Protein AF-A0A932UPV5-F1 (afdb_monomer_lite)

Structure (mmCIF, N/CA/C/O backbone):
data_AF-A0A932UPV5-F1
#
_entry.id   AF-A0A932UPV5-F1
#
loop_
_atom_site.group_PDB
_atom_site.id
_atom_site.type_symbol
_atom_site.label_atom_id
_atom_site.label_alt_id
_atom_site.label_comp_id
_atom_site.label_asym_id
_atom_site.label_entity_id
_atom_site.label_seq_id
_atom_site.pdbx_PDB_ins_code
_atom_site.Cartn_x
_atom_site.Cartn_y
_atom_site.Cartn_z
_atom_site.occupancy
_atom_site.B_iso_or_equiv
_atom_site.auth_seq_id
_atom_site.auth_comp_id
_atom_site.auth_asym_id
_atom_site.auth_atom_id
_atom_site.pdbx_PDB_model_num
ATOM 1 N N . MET A 1 1 ? -13.843 49.523 -60.019 1.00 42.09 1 MET A N 1
ATOM 2 C CA . MET A 1 1 ? -12.678 48.625 -59.886 1.00 42.09 1 MET A CA 1
ATOM 3 C C . MET A 1 1 ? -12.848 47.894 -58.573 1.00 42.09 1 MET A C 1
ATOM 5 O O . MET A 1 1 ? -12.876 48.546 -57.538 1.00 42.09 1 MET A O 1
ATOM 9 N N . GLY A 1 2 ? -13.160 46.600 -58.654 1.00 38.59 2 GLY A N 1
ATOM 10 C CA . GLY A 1 2 ? -13.535 45.775 -57.509 1.00 38.59 2 GLY A CA 1
ATOM 11 C C . GLY A 1 2 ? -12.357 45.534 -56.574 1.00 38.59 2 GLY A C 1
ATOM 12 O O . GLY A 1 2 ? -11.226 45.369 -57.028 1.00 38.59 2 GLY A O 1
ATOM 13 N N . GLY A 1 3 ? -12.647 45.541 -55.276 1.00 46.75 3 GLY A N 1
ATOM 14 C CA . GLY A 1 3 ? -11.719 45.075 -54.260 1.00 46.75 3 GLY A CA 1
ATOM 15 C C . GLY A 1 3 ? -11.547 43.561 -54.322 1.00 46.75 3 GLY A C 1
ATOM 16 O O . GLY A 1 3 ? -12.435 42.842 -54.777 1.00 46.75 3 GLY A O 1
ATOM 17 N N . LEU A 1 4 ? -10.416 43.090 -53.811 1.00 39.00 4 LEU A N 1
ATOM 18 C CA . LEU A 1 4 ? -10.261 41.720 -53.353 1.00 39.00 4 LEU A CA 1
ATOM 19 C C . LEU A 1 4 ? -9.606 41.755 -51.979 1.00 39.00 4 LEU A C 1
ATOM 21 O O . LEU A 1 4 ? -8.437 42.102 -51.821 1.00 39.00 4 LEU A O 1
ATOM 25 N N . SER A 1 5 ? -10.425 41.407 -50.993 1.00 46.94 5 SER A N 1
ATOM 26 C CA . SER A 1 5 ? -10.007 40.813 -49.734 1.00 46.94 5 SER A CA 1
ATOM 27 C C . SER A 1 5 ? -9.113 39.596 -49.990 1.00 46.94 5 SER A C 1
ATOM 29 O O . SER A 1 5 ? -9.324 38.855 -50.948 1.00 46.94 5 SER A O 1
ATOM 31 N N . GLY A 1 6 ? -8.176 39.344 -49.083 1.00 35.97 6 GLY A N 1
ATOM 32 C CA . GLY A 1 6 ? -7.415 38.100 -49.011 1.00 35.97 6 GLY A CA 1
ATOM 33 C C . GLY A 1 6 ? -7.005 37.859 -47.567 1.00 35.97 6 GLY A C 1
ATOM 34 O O . GLY A 1 6 ? -6.040 38.438 -47.085 1.00 35.97 6 GLY A O 1
ATOM 35 N N . THR A 1 7 ? -7.817 37.084 -46.860 1.00 41.97 7 THR A N 1
ATOM 36 C CA . THR A 1 7 ? -7.713 36.763 -45.437 1.00 41.97 7 THR A CA 1
ATOM 37 C C . THR A 1 7 ? -6.670 35.675 -45.154 1.00 41.97 7 THR A C 1
ATOM 39 O O . THR A 1 7 ? -6.584 34.712 -45.905 1.00 41.97 7 THR A O 1
ATOM 42 N N . SER A 1 8 ? -5.964 35.836 -44.027 1.00 49.03 8 SER A N 1
ATOM 43 C CA . SER A 1 8 ? -5.696 34.858 -42.945 1.00 49.03 8 SER A CA 1
ATOM 44 C C . SER A 1 8 ? -5.262 33.412 -43.241 1.00 49.03 8 SER A C 1
ATOM 46 O O . SER A 1 8 ? -5.880 32.711 -44.033 1.00 49.03 8 SER A O 1
ATOM 48 N N . GLY A 1 9 ? -4.394 32.887 -42.368 1.00 40.06 9 GLY A N 1
ATOM 49 C CA . GLY A 1 9 ? -4.458 31.475 -41.972 1.00 40.06 9 GLY A CA 1
ATOM 50 C C . GLY A 1 9 ? -3.162 30.937 -41.374 1.00 40.06 9 GLY A C 1
ATOM 51 O O . GLY A 1 9 ? -2.315 30.435 -42.101 1.00 40.06 9 GLY A O 1
ATOM 52 N N . GLY A 1 10 ? -3.008 31.008 -40.051 1.00 42.28 10 GLY A N 1
ATOM 53 C CA . GLY A 1 10 ? -1.884 30.388 -39.347 1.00 42.28 10 GLY A CA 1
ATOM 54 C C . GLY A 1 10 ? -2.139 30.320 -37.847 1.00 42.28 10 GLY A C 1
ATOM 55 O O . GLY A 1 10 ? -1.725 31.220 -37.124 1.00 42.28 10 GLY A O 1
ATOM 56 N N . GLY A 1 11 ? -2.838 29.282 -37.377 1.00 51.62 11 GLY A N 1
ATOM 57 C CA . GLY A 1 11 ? -3.073 29.130 -35.941 1.00 51.62 11 GLY A CA 1
ATOM 58 C C . GLY A 1 11 ? -3.986 27.986 -35.504 1.00 51.62 11 GLY A C 1
ATOM 59 O O . GLY A 1 11 ? -4.863 28.261 -34.707 1.00 51.62 11 GLY A O 1
ATOM 60 N N . ASP A 1 12 ? -3.788 26.739 -35.962 1.00 48.09 12 ASP A N 1
ATOM 61 C CA . ASP A 1 12 ? -4.605 25.600 -35.472 1.00 48.09 12 ASP A CA 1
ATOM 62 C C . ASP A 1 12 ? -3.832 24.303 -35.121 1.00 48.09 12 ASP A C 1
ATOM 64 O O . ASP A 1 12 ? -4.313 23.501 -34.327 1.00 48.09 12 ASP A O 1
ATOM 68 N N . ALA A 1 13 ? -2.596 24.088 -35.593 1.00 50.03 13 ALA A N 1
ATOM 69 C CA . ALA A 1 13 ? -1.898 22.801 -35.393 1.00 50.03 13 ALA A CA 1
ATOM 70 C C . ALA A 1 13 ? -1.401 22.530 -33.947 1.00 50.03 13 ALA A C 1
ATOM 72 O O . ALA A 1 13 ? -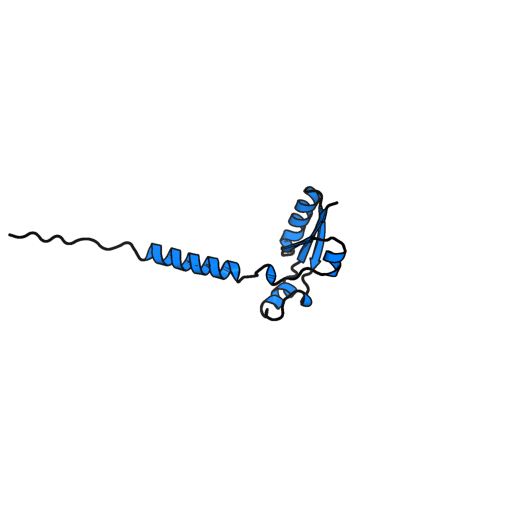1.282 21.379 -33.521 1.00 50.03 13 ALA A O 1
ATOM 73 N N . SER A 1 14 ? -1.104 23.583 -33.175 1.00 50.28 14 SER A N 1
ATOM 74 C CA . SER A 1 14 ? -0.516 23.458 -31.825 1.00 50.28 14 SER A CA 1
ATOM 75 C C . SER A 1 14 ? -1.557 23.113 -30.744 1.00 50.28 14 SER A C 1
ATOM 77 O O . SER A 1 14 ? -1.275 22.380 -29.792 1.00 50.28 14 SER A O 1
ATOM 79 N N . ALA A 1 15 ? -2.794 23.592 -30.922 1.00 53.16 15 ALA A N 1
ATOM 80 C CA . ALA A 1 15 ? -3.908 23.299 -30.021 1.00 53.16 15 ALA A CA 1
ATOM 81 C C . ALA A 1 15 ? -4.416 21.857 -30.186 1.00 53.16 15 ALA A C 1
ATOM 83 O O . ALA A 1 15 ? -4.790 21.222 -29.200 1.00 53.16 15 ALA A O 1
ATOM 84 N N . ASP A 1 16 ? -4.378 21.332 -31.413 1.00 53.94 16 ASP A N 1
ATOM 85 C CA . ASP A 1 16 ? -4.782 19.962 -31.735 1.00 53.94 16 ASP A CA 1
ATOM 86 C C . ASP A 1 16 ? -3.803 18.934 -31.142 1.00 53.94 16 ASP A C 1
ATOM 88 O O . ASP A 1 16 ? -4.202 18.040 -30.398 1.00 53.94 16 ASP A O 1
ATOM 92 N N . SER A 1 17 ? -2.495 19.166 -31.307 1.00 47.88 17 SER A N 1
ATOM 93 C CA . SER A 1 17 ? -1.441 18.312 -30.734 1.00 47.88 17 SER A CA 1
ATOM 94 C C . SER A 1 17 ? -1.501 18.227 -29.203 1.00 47.88 17 SER A C 1
ATOM 96 O O . SER A 1 17 ? -1.324 17.149 -28.636 1.00 47.88 17 SER A O 1
ATOM 98 N N . SER A 1 18 ? -1.797 19.339 -28.517 1.00 50.25 18 SER A N 1
ATOM 99 C CA . SER A 1 18 ? -1.941 19.345 -27.052 1.00 50.25 18 SER A CA 1
ATOM 100 C C . SER A 1 18 ? -3.166 18.559 -26.578 1.00 50.25 18 SER A C 1
ATOM 102 O O . SER A 1 18 ? -3.115 17.919 -25.529 1.00 50.25 18 SER A O 1
ATOM 104 N N . ARG A 1 19 ? -4.262 18.559 -27.349 1.00 59.88 19 ARG A N 1
ATOM 105 C CA . ARG A 1 19 ? -5.466 17.772 -27.032 1.00 59.88 19 ARG A CA 1
ATOM 106 C C . ARG A 1 19 ? -5.238 16.283 -27.262 1.00 59.88 19 ARG A C 1
ATOM 108 O O . ARG A 1 19 ? -5.635 15.475 -26.428 1.00 59.88 19 ARG A O 1
ATOM 115 N N . THR A 1 20 ? -4.551 15.923 -28.342 1.00 60.59 20 THR A N 1
ATOM 116 C CA . THR A 1 20 ? -4.196 14.530 -28.639 1.00 60.59 20 THR A CA 1
ATOM 117 C C . THR A 1 20 ? -3.230 13.964 -27.606 1.00 60.59 20 THR A C 1
ATOM 119 O O . THR A 1 20 ? -3.460 12.868 -27.100 1.00 60.59 20 THR A O 1
ATOM 122 N N . LEU A 1 21 ? -2.199 14.726 -27.224 1.00 57.88 21 LEU A N 1
ATOM 123 C CA . LEU A 1 21 ? -1.298 14.333 -26.140 1.00 57.88 21 LEU A CA 1
ATOM 124 C C . LEU A 1 21 ? -2.039 14.238 -24.803 1.00 57.88 21 LEU A C 1
ATOM 126 O O . LEU A 1 21 ? -1.799 13.292 -24.067 1.00 57.88 21 LEU A O 1
ATOM 130 N N . GLY A 1 22 ? -2.987 15.138 -24.522 1.00 65.88 22 GLY A N 1
ATOM 131 C CA . GLY A 1 22 ? -3.850 15.046 -23.341 1.00 65.88 22 GLY A CA 1
ATOM 132 C C . GLY A 1 22 ? -4.647 13.738 -23.281 1.00 65.88 22 GLY A C 1
ATOM 133 O O . GLY A 1 22 ? -4.632 13.069 -22.253 1.00 65.88 22 GLY A O 1
ATOM 134 N N . MET A 1 23 ? -5.269 13.323 -24.392 1.00 60.59 23 MET A N 1
ATOM 135 C CA . MET A 1 23 ? -6.025 12.061 -24.465 1.00 60.59 23 MET A CA 1
ATOM 136 C C . MET A 1 23 ? -5.133 10.823 -24.331 1.00 60.59 23 MET A C 1
ATOM 138 O O . MET A 1 23 ? -5.531 9.847 -23.699 1.00 60.59 23 MET A O 1
ATOM 142 N N . ILE A 1 24 ? -3.927 10.855 -24.906 1.00 61.62 24 ILE A N 1
ATOM 143 C CA . ILE A 1 24 ? -2.960 9.761 -24.766 1.00 61.62 24 ILE A CA 1
ATOM 144 C C . ILE A 1 24 ? -2.465 9.698 -23.321 1.00 61.62 24 ILE A C 1
ATOM 146 O O . ILE A 1 24 ? -2.529 8.642 -22.713 1.00 61.62 24 ILE A O 1
ATOM 150 N N . VAL A 1 25 ? -2.057 10.821 -22.727 1.00 63.78 25 VAL A N 1
ATOM 151 C CA . VAL A 1 25 ? -1.595 10.872 -21.332 1.00 63.78 25 VAL A CA 1
ATOM 152 C C . VAL A 1 25 ? -2.693 10.427 -20.361 1.00 63.78 25 VAL A C 1
ATOM 154 O O . VAL A 1 25 ? -2.398 9.696 -19.423 1.00 63.78 25 VAL A O 1
ATOM 157 N N . GLU A 1 26 ? -3.954 10.799 -20.589 1.00 57.66 26 GLU A N 1
ATOM 158 C CA . GLU A 1 26 ? -5.087 10.347 -19.769 1.00 57.66 26 GLU A CA 1
ATOM 159 C C . GLU A 1 26 ? -5.421 8.856 -19.968 1.00 57.66 26 GLU A C 1
ATOM 161 O O . GLU A 1 26 ? -5.805 8.166 -19.025 1.00 57.66 26 GLU A O 1
ATOM 166 N N . SER A 1 27 ? -5.270 8.331 -21.185 1.00 57.62 27 SER A N 1
ATOM 167 C CA . SER A 1 27 ? -5.416 6.897 -21.467 1.00 57.62 27 SER A CA 1
ATOM 168 C C . SER A 1 27 ? -4.303 6.083 -20.807 1.00 57.62 27 SER A C 1
ATOM 170 O O . SER A 1 27 ? -4.565 5.055 -20.186 1.00 57.62 27 SER A O 1
ATOM 172 N N . GLU A 1 28 ? -3.061 6.541 -20.928 1.00 51.53 28 GLU A N 1
ATOM 173 C CA . GLU A 1 28 ? -1.890 5.836 -20.417 1.00 51.53 28 GLU A CA 1
ATOM 174 C C . GLU A 1 28 ? -1.779 5.959 -18.891 1.00 51.53 28 GLU A C 1
ATOM 176 O O . GLU A 1 28 ? -1.407 4.992 -18.234 1.00 51.53 28 GLU A O 1
ATOM 181 N N . SER A 1 29 ? -2.223 7.067 -18.285 1.00 54.25 29 SER A N 1
ATOM 182 C CA . SER A 1 29 ? -2.321 7.176 -16.821 1.00 54.25 29 SER A CA 1
ATOM 183 C C . SER A 1 29 ? -3.313 6.182 -16.210 1.00 54.25 29 SER A C 1
ATOM 185 O O . SER A 1 29 ? -3.140 5.776 -15.066 1.00 54.25 29 SER A O 1
ATOM 187 N N . ARG A 1 30 ? -4.315 5.729 -16.978 1.00 52.44 30 ARG A N 1
ATOM 188 C CA . ARG A 1 30 ? -5.224 4.640 -16.580 1.00 52.44 30 ARG A CA 1
ATOM 189 C C . ARG A 1 30 ? -4.653 3.242 -16.846 1.00 52.44 30 ARG A C 1
ATOM 191 O O . ARG A 1 30 ? -5.183 2.272 -16.312 1.00 52.44 30 ARG A O 1
ATOM 198 N N . ARG A 1 31 ? -3.620 3.119 -17.688 1.00 53.56 31 ARG A N 1
ATOM 199 C CA . ARG A 1 31 ? -3.015 1.834 -18.093 1.00 53.56 31 ARG A CA 1
ATOM 200 C C . ARG A 1 31 ? -1.767 1.475 -17.296 1.00 53.56 31 ARG A C 1
ATOM 202 O O . ARG A 1 31 ? -1.510 0.293 -17.101 1.00 53.56 31 ARG A O 1
ATOM 209 N N . VAL A 1 32 ? -1.023 2.462 -16.803 1.00 47.62 32 VAL A N 1
ATOM 210 C CA . VAL A 1 32 ? 0.223 2.250 -16.053 1.00 47.62 32 VAL A CA 1
ATOM 211 C C . VAL A 1 32 ? -0.095 1.919 -14.588 1.00 47.62 32 VAL A C 1
ATOM 213 O O . VAL A 1 32 ? 0.204 2.696 -13.699 1.00 47.62 32 VAL A O 1
ATOM 216 N N . LEU A 1 33 ? -0.663 0.734 -14.329 1.00 47.88 33 LEU A N 1
ATOM 217 C CA . LEU A 1 33 ? -1.057 0.211 -13.004 1.00 47.88 33 LEU A CA 1
ATOM 218 C C . LEU A 1 33 ? -2.430 0.719 -12.528 1.00 47.88 33 LEU A C 1
ATOM 220 O O . LEU A 1 33 ? -2.532 1.545 -11.621 1.00 47.88 33 LEU A O 1
ATOM 224 N N . SER A 1 34 ? -3.513 0.181 -13.102 1.00 48.47 34 SER A N 1
ATOM 225 C CA . SER A 1 34 ? -4.819 0.295 -12.438 1.00 48.47 34 SER A CA 1
ATOM 226 C C . SER A 1 34 ? -4.720 -0.364 -11.059 1.00 48.47 34 SER A C 1
ATOM 228 O O . SER A 1 34 ? -4.273 -1.508 -10.956 1.00 48.47 34 SER A O 1
ATOM 230 N N . GLU A 1 35 ? -5.144 0.331 -9.998 1.00 47.78 35 GLU A N 1
ATOM 231 C CA . GLU A 1 35 ? -5.182 -0.216 -8.633 1.00 47.78 35 GLU A CA 1
ATOM 232 C C . GLU A 1 35 ? -5.959 -1.544 -8.556 1.00 47.78 35 GLU A C 1
ATOM 234 O O . GLU A 1 35 ? -5.660 -2.371 -7.693 1.00 47.78 35 GLU A O 1
ATOM 239 N N . ASP A 1 36 ? -6.868 -1.789 -9.508 1.00 51.25 36 ASP A N 1
ATOM 240 C CA . ASP A 1 36 ? -7.628 -3.034 -9.658 1.00 51.25 36 ASP A CA 1
ATOM 241 C C . ASP A 1 36 ? -6.755 -4.264 -9.973 1.00 51.25 36 ASP A C 1
ATOM 243 O O . ASP A 1 36 ? -7.189 -5.401 -9.776 1.00 51.25 36 ASP A O 1
ATOM 247 N N . GLN A 1 37 ? -5.528 -4.071 -10.468 1.00 53.56 37 GLN A N 1
ATOM 248 C CA . GLN A 1 37 ? -4.627 -5.165 -10.850 1.00 53.56 37 GLN A CA 1
ATOM 249 C C . GLN A 1 37 ? -3.826 -5.747 -9.673 1.00 53.56 37 GLN A C 1
ATOM 251 O O . GLN A 1 37 ? -3.228 -6.811 -9.829 1.00 53.56 37 GLN A O 1
ATOM 256 N N . LEU A 1 38 ? -3.833 -5.096 -8.503 1.00 64.56 38 LEU A N 1
ATOM 257 C CA . LEU A 1 38 ? -3.097 -5.514 -7.306 1.00 64.56 38 LEU A CA 1
ATOM 258 C C . LEU A 1 38 ? -4.076 -5.835 -6.178 1.00 64.56 38 LEU A C 1
ATOM 260 O O . LEU A 1 38 ? -4.533 -4.950 -5.449 1.00 64.56 38 LEU A O 1
ATOM 264 N N . ARG A 1 39 ? -4.401 -7.121 -6.033 1.00 72.88 39 ARG A N 1
ATOM 265 C CA . ARG A 1 39 ? -5.366 -7.582 -5.028 1.00 72.88 39 ARG A CA 1
ATOM 266 C C . ARG A 1 39 ? -4.784 -7.459 -3.619 1.00 72.88 39 ARG A C 1
ATOM 268 O O . ARG A 1 39 ? -3.602 -7.697 -3.402 1.00 72.88 39 ARG A O 1
ATOM 275 N N . ALA A 1 40 ? -5.633 -7.103 -2.656 1.00 83.50 40 ALA A N 1
ATOM 276 C CA . ALA A 1 40 ? -5.266 -7.154 -1.244 1.00 83.50 40 ALA A CA 1
ATOM 277 C C . ALA A 1 40 ? -5.050 -8.603 -0.786 1.00 83.50 40 ALA A C 1
ATOM 279 O O . ALA A 1 40 ? -5.764 -9.503 -1.235 1.00 83.50 40 ALA A O 1
ATOM 280 N N . ASP A 1 41 ? -4.114 -8.809 0.143 1.00 87.00 41 ASP A N 1
ATOM 281 C CA . ASP A 1 41 ? -3.926 -10.106 0.791 1.00 87.00 41 ASP A CA 1
ATOM 282 C C . ASP A 1 41 ? -5.188 -10.438 1.616 1.00 87.00 41 ASP A C 1
ATOM 284 O O . ASP A 1 41 ? -5.515 -9.709 2.565 1.00 87.00 41 ASP A O 1
ATOM 288 N N . PRO A 1 42 ? -5.919 -11.518 1.281 1.00 88.38 42 PRO A N 1
ATOM 289 C CA . PRO A 1 42 ? -7.160 -11.864 1.963 1.00 88.38 42 PRO A CA 1
ATOM 290 C C . PRO A 1 42 ? -6.961 -12.173 3.452 1.00 88.38 42 PRO A C 1
ATOM 292 O O . PRO A 1 42 ? -7.888 -11.956 4.233 1.00 88.38 42 PRO A O 1
ATOM 295 N N . ALA A 1 43 ? -5.779 -12.640 3.870 1.00 90.62 43 ALA A N 1
ATOM 296 C CA . ALA A 1 43 ? -5.490 -12.894 5.280 1.00 90.62 43 ALA A CA 1
ATOM 297 C C . ALA A 1 43 ? -5.410 -11.583 6.074 1.00 90.62 43 ALA A C 1
ATOM 299 O O . ALA A 1 43 ? -6.029 -11.455 7.129 1.00 90.62 43 ALA A O 1
ATOM 300 N N . LEU A 1 44 ? -4.735 -10.570 5.523 1.00 92.81 44 LEU A N 1
ATOM 301 C CA . LEU A 1 44 ? -4.630 -9.257 6.162 1.00 92.81 44 LEU A CA 1
ATOM 302 C C . LEU A 1 44 ? -5.987 -8.558 6.224 1.00 92.81 44 LEU A C 1
ATOM 304 O O . LEU A 1 44 ? -6.343 -7.986 7.254 1.00 92.81 44 LEU A O 1
ATOM 308 N N . VAL A 1 45 ? -6.784 -8.656 5.160 1.00 92.62 45 VAL A N 1
ATOM 309 C CA . VAL A 1 45 ? -8.152 -8.121 5.167 1.00 92.62 45 VAL A CA 1
ATOM 310 C C . VAL A 1 45 ? -9.002 -8.800 6.247 1.00 92.62 45 VAL A C 1
ATOM 312 O O . VAL A 1 45 ? -9.726 -8.116 6.970 1.00 92.62 45 VAL A O 1
ATOM 315 N N . ALA A 1 46 ? -8.879 -10.120 6.423 1.00 93.69 46 ALA A N 1
ATOM 316 C CA . ALA A 1 46 ? -9.584 -10.852 7.478 1.00 93.69 46 ALA A CA 1
ATOM 317 C C . ALA A 1 46 ? -9.151 -10.440 8.902 1.00 93.69 46 ALA A C 1
ATOM 319 O O . ALA A 1 46 ? -9.956 -10.488 9.829 1.00 93.69 46 ALA A O 1
ATOM 320 N N . GLU A 1 47 ? -7.910 -9.982 9.078 1.00 94.62 47 GLU A N 1
ATOM 321 C CA . GLU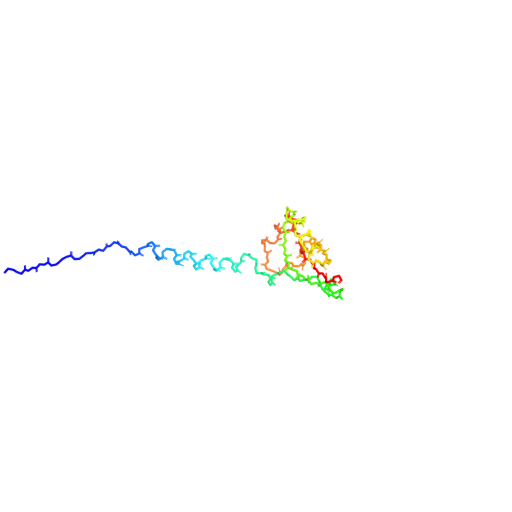 A 1 47 ? -7.384 -9.406 10.327 1.00 94.62 47 GLU A CA 1
ATOM 322 C C . GLU A 1 47 ? -7.787 -7.927 10.550 1.00 94.62 47 GLU A C 1
ATOM 324 O O . GLU A 1 47 ? -7.386 -7.299 11.540 1.00 94.62 47 GLU A O 1
ATOM 329 N N . GLY A 1 48 ? -8.581 -7.354 9.639 1.00 95.06 48 GLY A N 1
ATOM 330 C CA . GLY A 1 48 ? -9.071 -5.978 9.711 1.00 95.06 48 GLY A CA 1
ATOM 331 C C . GLY A 1 48 ? -8.109 -4.932 9.143 1.00 95.06 48 GLY A C 1
ATOM 332 O O . GLY A 1 48 ? -8.260 -3.747 9.441 1.00 95.06 48 GLY A O 1
ATOM 333 N N . TRP A 1 49 ? -7.116 -5.341 8.351 1.00 96.75 49 TRP A N 1
ATOM 334 C CA . TRP A 1 49 ? -6.247 -4.412 7.635 1.00 96.75 49 TRP A CA 1
ATOM 335 C C . TRP A 1 49 ? -6.905 -3.909 6.352 1.00 96.75 49 TRP A C 1
ATOM 337 O O . TRP A 1 49 ? -7.451 -4.674 5.560 1.00 96.75 49 TRP A O 1
ATOM 347 N N . GLU A 1 50 ? -6.781 -2.610 6.103 1.00 93.94 50 GLU A N 1
ATOM 348 C CA . GLU A 1 50 ? -7.228 -1.973 4.869 1.00 93.94 50 GLU A CA 1
ATOM 349 C C . GLU A 1 50 ? -6.021 -1.702 3.964 1.00 93.94 50 GLU A C 1
ATOM 351 O O . GLU A 1 50 ? -5.091 -0.988 4.360 1.00 93.94 50 GLU A O 1
ATOM 356 N N . ARG A 1 51 ? -6.027 -2.263 2.747 1.00 92.06 51 ARG A N 1
ATOM 357 C CA . ARG A 1 51 ? -5.014 -1.973 1.721 1.00 92.06 51 ARG A CA 1
ATOM 358 C C . ARG A 1 51 ? -5.137 -0.515 1.279 1.00 92.06 51 ARG A C 1
ATOM 360 O O . ARG A 1 51 ? -6.229 -0.060 0.955 1.00 92.06 51 ARG A O 1
ATOM 367 N N . ARG A 1 52 ? -4.011 0.194 1.210 1.00 91.94 52 ARG A N 1
ATOM 368 C CA . ARG A 1 52 ? -3.920 1.565 0.695 1.00 91.94 52 ARG A CA 1
ATOM 369 C C . ARG A 1 52 ? -3.371 1.578 -0.726 1.00 91.94 52 ARG A C 1
ATOM 371 O O . ARG A 1 52 ? -4.145 1.615 -1.669 1.00 91.94 52 ARG A O 1
ATOM 378 N N . PHE A 1 53 ? -2.054 1.511 -0.875 1.00 88.75 53 PHE A N 1
ATOM 379 C CA . PHE A 1 53 ? -1.371 1.613 -2.165 1.00 88.75 53 PHE A CA 1
ATOM 380 C C . PHE A 1 53 ? -0.038 0.863 -2.135 1.00 88.75 53 PHE A C 1
ATOM 382 O O . PHE A 1 53 ? 0.402 0.406 -1.079 1.00 88.75 53 PHE A O 1
ATOM 389 N N . VAL A 1 54 ? 0.609 0.751 -3.294 1.00 87.75 54 VAL A N 1
ATOM 390 C CA . VAL A 1 54 ? 1.962 0.202 -3.436 1.00 87.75 54 VAL A CA 1
ATOM 391 C C . VAL A 1 54 ? 2.977 1.336 -3.553 1.00 87.75 54 VAL A C 1
ATOM 393 O O . VAL A 1 54 ? 2.741 2.313 -4.259 1.00 87.75 54 VAL A O 1
ATOM 396 N N . THR A 1 55 ? 4.110 1.218 -2.862 1.00 87.62 55 THR A N 1
ATOM 397 C CA . THR A 1 55 ? 5.193 2.208 -2.890 1.00 87.62 55 THR A CA 1
ATOM 398 C C . THR A 1 55 ? 6.557 1.549 -3.005 1.00 87.62 55 THR A C 1
ATOM 400 O O . THR A 1 55 ? 6.757 0.411 -2.579 1.00 87.62 55 THR A O 1
ATOM 403 N N . ASP A 1 56 ? 7.511 2.264 -3.588 1.00 89.19 56 ASP A N 1
ATOM 404 C CA . ASP A 1 56 ? 8.899 1.828 -3.639 1.00 89.19 56 ASP A CA 1
ATOM 405 C C . ASP A 1 56 ? 9.588 1.996 -2.262 1.00 89.19 56 ASP A C 1
ATOM 407 O O . ASP A 1 56 ? 9.115 2.766 -1.413 1.00 89.19 56 ASP A O 1
ATOM 411 N N . PRO A 1 57 ? 10.727 1.318 -2.028 1.00 89.12 57 PRO A N 1
ATOM 412 C CA . PRO A 1 57 ? 11.444 1.380 -0.755 1.00 89.12 57 PRO A CA 1
ATOM 413 C C . PRO A 1 57 ? 11.888 2.780 -0.317 1.00 89.12 57 PRO A C 1
ATOM 415 O O . PRO A 1 57 ? 11.997 3.020 0.885 1.00 89.12 57 PRO A O 1
ATOM 418 N N . SER A 1 58 ? 12.160 3.705 -1.249 1.00 91.19 58 SER A N 1
ATOM 419 C CA . SER A 1 58 ? 12.699 5.028 -0.901 1.00 91.19 58 SER A CA 1
ATOM 420 C C . SER A 1 58 ? 11.685 5.888 -0.148 1.00 91.19 58 SER A C 1
ATOM 422 O O . SER A 1 58 ? 12.065 6.705 0.690 1.00 91.19 58 SER A O 1
ATOM 424 N N . ARG A 1 59 ? 10.391 5.652 -0.388 1.00 91.88 59 ARG A N 1
ATOM 425 C CA . ARG A 1 59 ? 9.280 6.387 0.230 1.00 91.88 59 ARG A CA 1
ATOM 426 C C . ARG A 1 59 ? 8.686 5.694 1.452 1.00 91.88 59 ARG A C 1
ATOM 428 O O . ARG A 1 59 ? 7.836 6.267 2.130 1.00 91.88 59 ARG A O 1
ATOM 435 N N . LEU A 1 60 ? 9.126 4.474 1.759 1.00 93.06 60 LEU A N 1
ATOM 436 C CA . LEU A 1 60 ? 8.487 3.634 2.769 1.00 93.06 60 LEU A CA 1
ATOM 437 C C . LEU A 1 60 ? 8.467 4.291 4.155 1.00 93.06 60 LEU A C 1
ATOM 439 O O . LEU A 1 60 ? 7.430 4.333 4.812 1.00 93.06 60 LEU A O 1
ATOM 443 N N . HIS A 1 61 ? 9.601 4.860 4.569 1.00 95.50 61 HIS A N 1
ATOM 444 C CA . HIS A 1 61 ? 9.728 5.536 5.860 1.00 95.50 61 HIS A CA 1
ATOM 445 C C . HIS A 1 61 ? 8.793 6.748 5.982 1.00 95.50 61 HIS A C 1
ATOM 447 O O . HIS A 1 61 ? 8.149 6.937 7.014 1.00 95.50 61 HIS A O 1
ATOM 453 N N . GLU A 1 62 ? 8.709 7.569 4.932 1.00 96.44 62 GLU A N 1
ATOM 454 C CA . GL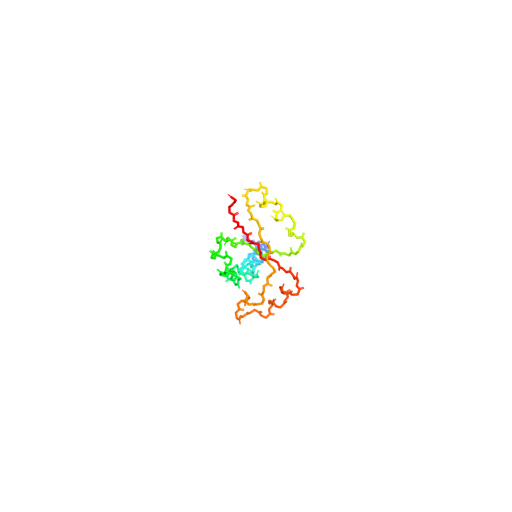U A 1 62 ? 7.838 8.748 4.893 1.00 96.44 62 GLU A CA 1
ATOM 455 C C . GLU A 1 62 ? 6.369 8.342 5.045 1.00 96.44 62 GLU A C 1
ATOM 457 O O . GLU A 1 62 ? 5.654 8.894 5.880 1.00 96.44 62 GLU A O 1
ATOM 462 N N . VAL A 1 63 ? 5.940 7.331 4.286 1.00 96.19 63 VAL A N 1
ATOM 463 C CA . VAL A 1 63 ? 4.563 6.833 4.315 1.00 96.19 63 VAL A CA 1
ATOM 464 C C . VAL A 1 63 ? 4.203 6.271 5.689 1.00 96.19 63 VAL A C 1
ATOM 466 O O . VAL A 1 63 ? 3.153 6.621 6.228 1.00 96.19 63 VAL A O 1
ATOM 469 N N . VAL A 1 64 ? 5.066 5.439 6.278 1.00 96.44 64 VAL A N 1
ATOM 470 C CA . VAL A 1 64 ? 4.832 4.878 7.619 1.00 96.44 64 VAL A CA 1
ATOM 471 C C . VAL A 1 64 ? 4.698 5.998 8.647 1.00 96.44 64 VAL A C 1
ATOM 473 O O . VAL A 1 64 ? 3.687 6.067 9.342 1.00 96.44 64 VAL A O 1
ATOM 476 N N . THR A 1 65 ? 5.652 6.932 8.666 1.00 97.56 65 THR A N 1
ATOM 477 C CA . THR A 1 65 ? 5.654 8.061 9.610 1.00 97.56 65 THR A CA 1
ATOM 478 C C . THR A 1 65 ? 4.383 8.902 9.485 1.00 97.56 65 THR A C 1
ATOM 480 O O . THR A 1 65 ? 3.781 9.283 10.490 1.00 97.56 65 THR A O 1
ATOM 483 N N . LEU A 1 66 ? 3.948 9.175 8.251 1.00 97.06 66 LEU A N 1
ATOM 484 C CA . LEU A 1 66 ? 2.739 9.945 7.982 1.00 97.06 66 LEU A CA 1
ATOM 485 C C . LEU A 1 66 ? 1.496 9.263 8.566 1.00 97.06 66 LEU A C 1
ATOM 487 O O . LEU A 1 66 ? 0.747 9.892 9.312 1.00 97.06 66 LEU A O 1
ATOM 491 N N . TYR A 1 67 ? 1.263 7.990 8.244 1.00 97.00 67 TYR A N 1
ATOM 492 C CA . TYR A 1 67 ? 0.053 7.294 8.689 1.00 97.00 67 TYR A CA 1
ATOM 493 C C . TYR A 1 67 ? 0.057 7.001 10.193 1.00 97.00 67 TYR A C 1
ATOM 495 O O . TYR A 1 67 ? -0.990 7.124 10.833 1.00 97.00 67 TYR A O 1
ATOM 503 N N . GLU A 1 68 ? 1.213 6.697 10.782 1.00 97.25 68 GLU A N 1
ATOM 504 C CA . GLU A 1 68 ? 1.342 6.571 12.237 1.00 97.25 68 GLU A CA 1
ATOM 505 C C . GLU A 1 68 ? 1.037 7.897 12.947 1.00 97.25 68 GLU A C 1
ATOM 507 O O . GLU A 1 68 ? 0.305 7.911 13.940 1.00 97.25 68 GLU A O 1
ATOM 512 N N . GLY A 1 69 ? 1.511 9.024 12.401 1.00 97.50 69 GLY A N 1
ATOM 513 C CA . GLY A 1 69 ? 1.189 10.366 12.895 1.00 97.50 69 GLY A CA 1
ATOM 514 C C . GLY A 1 69 ? -0.303 10.716 12.811 1.00 97.50 69 GLY A C 1
ATOM 515 O O . GLY A 1 69 ? -0.796 11.512 13.607 1.00 97.50 69 GLY A O 1
ATOM 516 N N . LEU A 1 70 ? -1.043 10.080 11.897 1.00 96.38 70 LEU A N 1
ATOM 517 C CA . LEU A 1 70 ? -2.501 10.197 11.764 1.00 96.38 70 LEU A CA 1
ATOM 518 C C . LEU A 1 70 ? -3.282 9.235 12.684 1.00 96.38 70 LEU A C 1
ATOM 520 O O . LEU A 1 70 ? -4.514 9.216 12.642 1.00 96.38 70 LEU A O 1
ATOM 524 N N . GLY A 1 71 ? -2.593 8.447 13.517 1.00 96.44 71 GLY A N 1
ATOM 525 C CA . GLY A 1 71 ? -3.208 7.524 14.474 1.00 96.44 71 GLY A CA 1
ATOM 526 C C . GLY A 1 71 ? -3.565 6.152 13.899 1.00 96.44 71 GLY A C 1
ATOM 527 O O . GLY A 1 71 ? -4.415 5.459 14.459 1.00 96.44 71 GLY A O 1
ATOM 528 N N . TYR A 1 72 ? -2.944 5.753 12.789 1.00 97.81 72 TYR A N 1
ATOM 529 C CA . TYR A 1 72 ? -3.074 4.399 12.256 1.00 97.81 72 TYR A CA 1
ATOM 530 C C . TYR A 1 72 ? -1.954 3.488 12.764 1.00 97.81 72 TYR A C 1
ATOM 532 O O . TYR A 1 72 ? -0.843 3.922 13.063 1.00 97.81 72 TYR A O 1
ATOM 540 N N . GLU A 1 73 ? -2.248 2.196 12.818 1.00 97.69 73 GLU A N 1
ATOM 541 C CA . GLU A 1 73 ? -1.234 1.155 12.703 1.00 97.69 73 GLU A CA 1
ATOM 542 C C . GLU A 1 73 ? -0.922 0.950 11.221 1.00 97.69 73 GLU A C 1
ATOM 544 O O . GLU A 1 73 ? -1.838 0.945 10.391 1.00 97.69 73 GLU A O 1
ATOM 549 N N . VAL A 1 74 ? 0.358 0.782 10.886 1.00 97.06 74 VAL A N 1
ATOM 550 C CA . VAL A 1 74 ? 0.823 0.636 9.503 1.00 97.06 74 VAL A CA 1
ATOM 551 C C . VAL A 1 74 ? 1.586 -0.670 9.354 1.00 97.06 74 VAL A C 1
ATOM 553 O O . VAL A 1 74 ? 2.440 -1.000 10.173 1.00 97.06 74 VAL A O 1
ATOM 556 N N . ARG A 1 75 ? 1.294 -1.405 8.281 1.00 96.44 75 ARG A N 1
ATOM 557 C CA . ARG A 1 75 ? 1.995 -2.632 7.912 1.00 96.44 75 ARG A CA 1
ATOM 558 C C . ARG A 1 75 ? 2.420 -2.550 6.450 1.00 96.44 75 ARG A C 1
ATOM 560 O O . ARG A 1 75 ? 1.600 -2.282 5.579 1.00 96.44 75 ARG A O 1
ATOM 567 N N . ALA A 1 76 ? 3.707 -2.754 6.195 1.00 94.62 76 ALA A N 1
ATOM 568 C CA . ALA A 1 76 ? 4.282 -2.749 4.857 1.00 94.62 76 ALA A CA 1
ATOM 569 C C . ALA A 1 76 ? 4.691 -4.168 4.473 1.00 94.62 76 ALA A C 1
ATOM 571 O O . ALA A 1 76 ? 5.601 -4.731 5.077 1.00 94.62 76 ALA A O 1
ATOM 572 N N . GLU A 1 77 ? 4.032 -4.735 3.469 1.00 92.25 77 GLU A N 1
ATOM 573 C CA . GLU A 1 77 ? 4.311 -6.089 2.991 1.00 92.25 77 GLU A CA 1
ATOM 574 C C . GLU A 1 77 ? 4.929 -6.024 1.595 1.00 92.25 77 GLU A C 1
ATOM 576 O O . GLU A 1 77 ? 4.420 -5.280 0.754 1.00 92.25 77 GLU A O 1
ATOM 581 N N . PRO A 1 78 ? 6.010 -6.768 1.312 1.00 89.12 78 PRO A N 1
ATOM 582 C CA . PRO A 1 78 ? 6.554 -6.852 -0.037 1.00 89.12 78 PRO A CA 1
ATOM 583 C C . PRO A 1 78 ? 5.479 -7.326 -1.017 1.00 89.12 78 PRO A C 1
ATOM 585 O O . PRO A 1 78 ? 4.778 -8.297 -0.727 1.00 89.12 78 PRO A O 1
ATOM 588 N N . VAL A 1 79 ? 5.378 -6.681 -2.180 1.00 84.00 79 VAL A N 1
ATOM 589 C CA . VAL A 1 79 ? 4.467 -7.133 -3.240 1.00 84.00 79 VAL A CA 1
ATOM 590 C C . VAL A 1 79 ? 4.889 -8.529 -3.682 1.00 84.00 79 VAL A C 1
ATOM 592 O O . VAL A 1 79 ? 6.049 -8.758 -4.037 1.00 84.00 79 VAL A O 1
ATOM 595 N N . ARG A 1 80 ? 3.948 -9.475 -3.654 1.00 75.50 80 ARG A N 1
ATOM 596 C CA . ARG A 1 80 ? 4.204 -10.862 -4.056 1.00 75.50 80 ARG A CA 1
ATOM 597 C C . ARG A 1 80 ? 3.748 -11.099 -5.494 1.00 75.50 80 ARG A C 1
ATOM 599 O O . ARG A 1 80 ? 2.695 -10.599 -5.878 1.00 75.50 80 ARG A O 1
ATOM 606 N N . PRO A 1 81 ? 4.442 -11.958 -6.262 1.00 68.25 81 PRO A N 1
ATOM 607 C CA . PRO A 1 81 ? 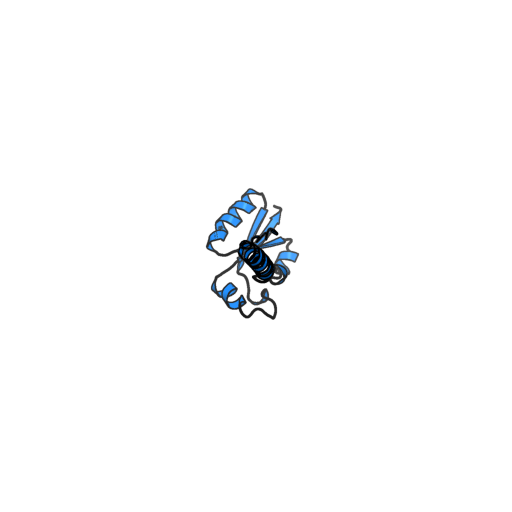4.004 -12.360 -7.600 1.00 68.25 81 PRO A CA 1
ATOM 608 C C . PRO A 1 81 ? 2.561 -12.870 -7.670 1.00 68.25 81 PRO A C 1
ATOM 610 O O . PRO A 1 81 ? 1.871 -12.617 -8.645 1.00 68.25 81 PRO A O 1
ATOM 613 N N . ALA A 1 82 ? 2.077 -13.541 -6.620 1.00 65.44 82 ALA A N 1
ATOM 614 C CA . ALA A 1 82 ? 0.706 -14.051 -6.550 1.00 65.44 82 ALA A CA 1
ATOM 615 C C . ALA A 1 82 ? -0.376 -12.952 -6.446 1.00 65.44 82 ALA A C 1
ATOM 617 O O . ALA A 1 82 ? -1.554 -13.237 -6.648 1.00 65.44 82 ALA A O 1
ATOM 618 N N . GLU A 1 83 ? 0.007 -11.715 -6.114 1.00 64.62 83 GLU A N 1
ATOM 619 C CA . GLU A 1 83 ? -0.888 -10.548 -6.070 1.00 64.62 83 GLU A CA 1
ATOM 620 C C . GLU A 1 83 ? -0.992 -9.847 -7.433 1.00 64.62 83 GLU A C 1
ATOM 622 O O . GLU A 1 83 ? -1.891 -9.027 -7.634 1.00 64.62 83 GLU A O 1
ATOM 627 N N . LEU A 1 84 ? -0.092 -10.181 -8.364 1.00 64.75 84 LEU A N 1
ATOM 628 C CA . LEU A 1 84 ? -0.030 -9.654 -9.721 1.00 64.75 84 LEU A CA 1
ATOM 629 C C . LEU A 1 84 ? -0.952 -10.539 -10.578 1.00 64.75 84 LEU A C 1
ATOM 631 O O . LEU A 1 84 ? -0.755 -11.749 -10.667 1.00 64.75 84 LEU A O 1
ATOM 635 N N . GLY A 1 85 ? -2.022 -9.963 -11.134 1.00 61.78 85 GLY A N 1
ATOM 636 C CA . GLY A 1 85 ? -3.009 -10.710 -11.926 1.00 61.78 85 GLY A CA 1
ATOM 637 C C . GLY A 1 85 ? -2.416 -11.456 -13.134 1.00 61.78 85 GLY A C 1
ATOM 638 O O . GLY A 1 85 ? -1.289 -11.209 -13.552 1.00 61.78 85 GLY A O 1
ATOM 639 N N . GLU A 1 86 ? -3.214 -12.337 -13.744 1.00 57.69 86 GLU A N 1
ATOM 640 C CA . GLU A 1 86 ? -2.801 -13.343 -14.748 1.00 57.69 86 GLU A CA 1
ATOM 641 C C . GLU A 1 86 ? -2.220 -12.788 -16.075 1.00 57.69 86 GLU A C 1
ATOM 643 O O . GLU A 1 86 ? -1.871 -13.562 -16.965 1.00 57.69 86 GLU A O 1
ATOM 648 N N . HIS A 1 87 ? -2.097 -11.465 -16.239 1.00 52.91 87 HIS A N 1
ATOM 649 C CA . HIS A 1 87 ? -1.761 -10.806 -17.511 1.00 52.91 87 HIS A CA 1
ATOM 650 C C . HIS A 1 87 ? -0.737 -9.671 -17.397 1.00 52.91 87 HIS A C 1
ATOM 652 O O . HIS A 1 87 ? -0.848 -8.671 -18.103 1.00 52.91 87 HIS A O 1
ATOM 658 N N . CYS A 1 88 ? 0.248 -9.780 -16.510 1.00 57.12 88 CYS A N 1
ATOM 659 C CA . CYS A 1 88 ? 1.224 -8.710 -16.340 1.00 57.12 88 CYS A CA 1
ATOM 660 C C . CYS A 1 88 ? 2.661 -9.204 -16.525 1.00 57.12 88 CYS A C 1
ATOM 662 O O . CYS A 1 88 ? 3.362 -9.504 -15.563 1.00 57.12 88 CYS A O 1
ATOM 664 N N . ASP A 1 89 ? 3.124 -9.238 -17.773 1.00 53.72 89 ASP A N 1
ATOM 665 C CA . ASP A 1 89 ? 4.530 -9.521 -18.091 1.00 53.72 89 ASP A CA 1
ATOM 666 C C . ASP A 1 89 ? 5.472 -8.399 -17.581 1.00 53.72 89 ASP A C 1
ATOM 668 O O . ASP A 1 89 ? 6.644 -8.635 -17.304 1.00 53.72 89 ASP A O 1
ATOM 672 N N . GLU A 1 90 ? 4.956 -7.184 -17.341 1.00 52.97 90 GLU A N 1
ATOM 673 C CA . GLU A 1 90 ? 5.682 -6.065 -16.704 1.00 52.97 90 GLU A CA 1
ATOM 674 C C . GLU A 1 90 ? 5.786 -6.182 -15.169 1.00 52.97 90 GLU A C 1
ATOM 676 O O . GLU A 1 90 ? 6.522 -5.430 -14.524 1.00 52.97 90 GLU A O 1
ATOM 681 N N . CYS A 1 91 ? 5.099 -7.148 -14.554 1.00 58.16 91 CYS A N 1
ATOM 682 C CA . CYS A 1 91 ? 5.035 -7.293 -13.100 1.00 58.16 91 CYS A CA 1
ATOM 683 C C . CYS A 1 91 ? 6.257 -8.001 -12.488 1.00 58.16 91 CYS A C 1
ATOM 685 O O . CYS A 1 91 ? 6.480 -7.930 -11.275 1.00 58.16 91 CYS A O 1
ATOM 687 N N . GLU A 1 92 ? 7.123 -8.601 -13.308 1.00 56.56 92 GLU A N 1
ATOM 688 C CA . GLU A 1 92 ? 8.422 -9.104 -12.849 1.00 56.56 92 GLU A CA 1
ATOM 689 C C . GLU A 1 92 ? 9.309 -7.954 -12.330 1.00 56.56 92 GLU A C 1
ATOM 691 O O . GLU A 1 92 ? 9.982 -8.092 -11.304 1.00 56.56 92 GLU A O 1
ATOM 696 N N . LEU A 1 93 ? 9.208 -6.763 -12.941 1.00 61.28 93 LEU A N 1
ATOM 697 C CA . LEU A 1 93 ? 9.893 -5.553 -12.474 1.00 61.28 93 LEU A CA 1
ATOM 698 C C . LEU A 1 93 ? 9.433 -5.133 -11.075 1.00 61.28 93 LEU A C 1
ATOM 700 O O . LEU A 1 93 ? 10.257 -4.702 -10.275 1.00 61.28 93 LEU A O 1
ATOM 704 N N . VAL A 1 94 ? 8.152 -5.304 -10.737 1.00 61.84 94 VAL A N 1
ATOM 705 C CA . VAL A 1 94 ? 7.622 -4.964 -9.404 1.00 61.84 94 VAL A CA 1
ATOM 706 C C . VAL A 1 94 ? 8.280 -5.822 -8.317 1.00 61.84 94 VAL A C 1
ATOM 708 O O . VAL A 1 94 ? 8.668 -5.313 -7.262 1.00 61.84 94 VAL A O 1
ATOM 711 N N . SER A 1 95 ? 8.491 -7.108 -8.608 1.00 60.91 95 SER A N 1
ATOM 712 C CA . SER A 1 95 ? 9.201 -8.028 -7.711 1.00 60.91 95 SER A CA 1
ATOM 713 C C . SER A 1 95 ? 10.696 -7.692 -7.611 1.00 60.91 95 SER A C 1
ATOM 715 O O . SER A 1 95 ? 11.267 -7.708 -6.519 1.00 60.91 95 SER A O 1
ATOM 717 N N . LEU A 1 96 ? 11.337 -7.325 -8.728 1.00 62.53 96 LEU A N 1
ATOM 718 C CA . LEU A 1 96 ? 12.755 -6.935 -8.767 1.00 62.53 96 LEU A CA 1
ATOM 719 C C . LEU A 1 96 ? 13.033 -5.601 -8.053 1.00 62.53 96 LEU A C 1
ATOM 721 O O . LEU A 1 96 ? 14.084 -5.437 -7.431 1.00 62.53 96 LEU A O 1
ATOM 725 N N . LEU A 1 97 ? 12.087 -4.663 -8.105 1.00 72.75 97 LEU A N 1
ATOM 726 C CA . LEU A 1 97 ? 12.199 -3.317 -7.536 1.00 72.75 97 LEU A CA 1
ATOM 727 C C . LEU A 1 97 ? 11.778 -3.237 -6.058 1.00 72.75 97 LEU A C 1
ATOM 729 O O . LEU A 1 97 ? 11.825 -2.160 -5.464 1.00 72.75 97 LEU A O 1
ATOM 733 N N . ARG A 1 98 ? 11.434 -4.377 -5.437 1.00 81.25 98 ARG A N 1
ATOM 734 C CA . ARG A 1 98 ? 11.116 -4.498 -4.000 1.00 81.25 98 ARG A CA 1
ATOM 735 C C . ARG A 1 98 ? 10.018 -3.535 -3.543 1.00 81.25 98 ARG A C 1
ATOM 737 O O . ARG A 1 98 ? 10.108 -2.942 -2.468 1.00 81.25 98 ARG A O 1
ATOM 744 N N . PHE A 1 99 ? 8.986 -3.363 -4.358 1.00 87.06 99 PHE A N 1
ATOM 745 C CA . PHE A 1 99 ? 7.823 -2.578 -3.962 1.00 87.06 99 PHE A CA 1
ATOM 746 C C . PHE A 1 99 ? 7.117 -3.196 -2.749 1.00 87.06 99 PHE A C 1
ATOM 748 O O . PHE A 1 99 ? 7.158 -4.409 -2.539 1.00 87.06 99 PHE A O 1
ATOM 755 N N . HIS A 1 100 ? 6.466 -2.350 -1.955 1.00 90.81 100 HIS A N 1
ATOM 756 C CA . HIS A 1 100 ? 5.697 -2.752 -0.783 1.00 90.81 10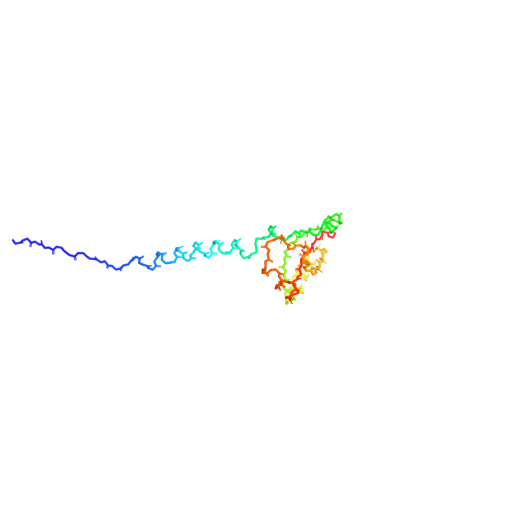0 HIS A CA 1
ATOM 757 C C . HIS A 1 100 ? 4.256 -2.266 -0.895 1.00 90.81 100 HIS A C 1
ATOM 759 O O . HIS A 1 100 ? 4.013 -1.099 -1.206 1.00 90.81 100 HIS A O 1
ATOM 765 N N . THR A 1 101 ? 3.310 -3.143 -0.583 1.00 91.62 101 THR A N 1
ATOM 766 C CA . THR A 1 101 ? 1.912 -2.794 -0.352 1.00 91.62 101 THR A CA 1
ATOM 767 C C . THR A 1 101 ? 1.757 -2.262 1.070 1.00 91.62 101 THR A C 1
ATOM 769 O O . THR A 1 101 ? 2.159 -2.903 2.043 1.00 91.62 101 THR A O 1
ATOM 772 N N . ILE A 1 102 ? 1.157 -1.082 1.189 1.00 94.25 102 ILE A N 1
ATOM 773 C CA . ILE A 1 102 ? 0.866 -0.426 2.459 1.00 94.25 102 ILE A CA 1
ATOM 774 C C . ILE A 1 102 ? -0.530 -0.817 2.916 1.00 94.25 102 ILE A C 1
ATOM 776 O O . ILE A 1 102 ? -1.519 -0.604 2.212 1.00 94.25 102 ILE A O 1
ATOM 780 N N . TYR A 1 103 ? -0.600 -1.336 4.131 1.00 95.62 103 TYR A N 1
ATOM 781 C CA . TYR A 1 103 ? -1.822 -1.636 4.849 1.00 95.62 103 TYR A CA 1
ATOM 782 C C . TYR A 1 103 ? -1.927 -0.738 6.073 1.00 95.62 103 TYR A C 1
ATOM 784 O O . TYR A 1 103 ? -0.930 -0.435 6.731 1.00 95.62 103 TYR A O 1
ATOM 792 N N . THR A 1 104 ? -3.147 -0.324 6.395 1.00 97.00 104 THR A N 1
ATOM 793 C CA . THR A 1 104 ? -3.419 0.467 7.598 1.00 97.00 104 THR A CA 1
ATOM 794 C C . THR A 1 104 ? -4.588 -0.105 8.367 1.00 97.00 104 THR A C 1
ATOM 796 O O . THR A 1 104 ? -5.519 -0.646 7.772 1.00 97.00 104 THR A O 1
ATOM 799 N N . ARG A 1 105 ? -4.575 0.085 9.678 1.00 96.69 105 ARG A N 1
ATOM 800 C CA . ARG A 1 105 ? -5.704 -0.208 10.555 1.00 96.69 105 ARG A CA 1
ATOM 801 C C . ARG A 1 105 ? -5.843 0.919 11.565 1.00 96.69 105 ARG A C 1
ATOM 803 O O . ARG A 1 105 ? -4.853 1.546 11.936 1.00 96.69 105 ARG A O 1
ATOM 810 N N . AR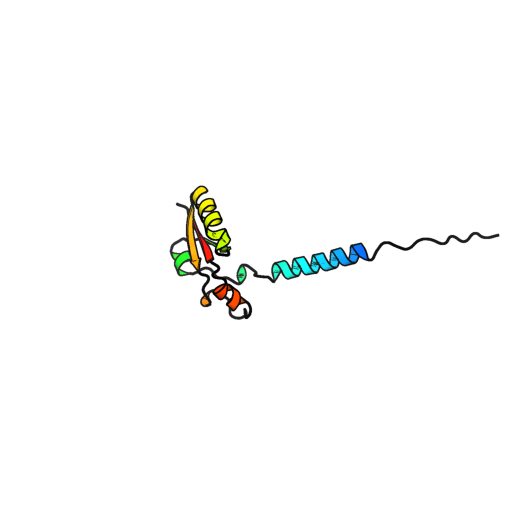G A 1 106 ? -7.071 1.235 11.972 1.00 92.50 106 ARG A N 1
ATOM 811 C CA . ARG A 1 106 ? -7.284 2.187 13.069 1.00 92.50 106 ARG A CA 1
ATOM 812 C C . ARG A 1 106 ? -6.723 1.580 14.355 1.00 92.50 106 ARG A C 1
ATOM 814 O O . ARG A 1 106 ? -7.000 0.414 14.625 1.00 92.50 106 ARG A O 1
ATOM 821 N N . ARG A 1 107 ? -5.922 2.363 15.078 1.00 80.75 107 ARG A N 1
ATOM 822 C CA . ARG A 1 107 ? -5.485 2.019 16.432 1.00 80.75 107 ARG A CA 1
ATOM 823 C C . ARG A 1 107 ? -6.660 2.094 17.408 1.00 80.75 107 ARG A C 1
ATOM 825 O O . ARG A 1 107 ? -7.567 2.924 17.159 1.00 80.75 107 ARG A O 1
#

Radius of gyration: 24.02 Å; chains: 1; bounding box: 26×63×76 Å

pLDDT: mean 72.52, std 20.13, range [35.97, 97.81]

Sequence (107 aa):
MGGLSGTSGGGDASADSSRTLGMIVESESRRVLSEDQLRADPALVAEGWERRFVTDPSRLHEVVTLYEGLGYEVRAEPVRPAELGEHCDECELVSLLRFHTIYTRRR

Secondary structure (DSSP, 8-state):
-----------SHHHHHHHHHHHHHHHHHTTS--GGGBPPPHHHHHTTPEEEEEE-GGGHHHHHHHHHHTTEEEEEEEPPGGGB-TT-TTHHHHHHTT-EEEEEEE-

Foldseek 3Di:
DDDDDDDDDDDDPVVVVVVVVVVVCVVVVCVVDDVVQFDDDVVCVVVVKDWDDKDFPVCPVVVCVVVVVVQKDKDWAFRDPVRGDPDCPVCVVSNVRRITTIIIHHD